Protein AF-W9IBP8-F1 (afdb_monomer_lite)

Organism: NCBI:txid660029

Sequence (127 aa):
MSMIAGSFGATSHLEMFLSSMIFTSSSAILLVPGSEGDSTTRSIVEKELFALGTAICEITEWTVPYGPIEIEELQQKLMDGEYPYVGDSNHVKDVIKKLWHFEYSSAQEAVEALRTALIDTSGGVCV

Radius of gyration: 17.98 Å; chains: 1; bounding box: 68×41×34 Å

pLDDT: mean 73.03, std 21.11, range [33.88, 96.81]

Secondary structure (DSSP, 8-state):
---------THHHHHHHHHHHHHHHHHHHHHS---SSSS----HHHHHHHHHHHHHHHHHHTS-TT-S--HHHHHHHHHTT------TT-TTHHHHHHHHTT--SSHHHHHHHHHHHHHGGGGG---

Foldseek 3Di:
DDDDPDDDPPPPVVVVLVVLLVCLLVVLLVLQDDDPDDDDPDDPFLSNLLSVLLNVQCVQVVARWPHDDDSVVSSVCLVVVNGGDDDPPRLCVVLSVCSSVVVDPHPVVSVVSVVVSVVVVVPPDDD

Structure (mmCIF, N/CA/C/O backbone):
data_AF-W9IBP8-F1
#
_entry.id   AF-W9IBP8-F1
#
loop_
_atom_site.group_PDB
_atom_site.id
_atom_site.type_symbol
_atom_site.label_atom_id
_atom_site.label_alt_id
_atom_site.label_comp_id
_atom_site.label_asym_id
_atom_site.label_entity_id
_atom_site.label_seq_id
_atom_site.pdbx_PDB_ins_code
_atom_site.Cartn_x
_atom_site.Cartn_y
_atom_site.Cartn_z
_atom_site.occupancy
_atom_site.B_iso_or_equiv
_atom_site.auth_seq_id
_atom_site.auth_comp_id
_atom_site.auth_asym_id
_atom_site.auth_atom_id
_atom_site.pdbx_PDB_model_num
ATOM 1 N N . MET A 1 1 ? 45.510 3.753 -19.012 1.00 35.81 1 MET A N 1
ATOM 2 C CA . MET A 1 1 ? 45.293 5.179 -18.668 1.00 35.81 1 MET A CA 1
ATOM 3 C C . MET A 1 1 ? 43.928 5.549 -19.231 1.00 35.81 1 MET A C 1
ATOM 5 O O . MET A 1 1 ? 43.738 5.302 -20.406 1.00 35.81 1 MET A O 1
ATOM 9 N N . SER A 1 2 ? 42.916 6.019 -18.509 1.00 33.88 2 SER A N 1
ATOM 10 C CA . SER A 1 2 ? 42.796 6.477 -17.125 1.00 33.88 2 SER A CA 1
ATOM 11 C C . SER A 1 2 ? 41.344 6.256 -16.677 1.00 33.88 2 SER A C 1
ATOM 13 O O . SER A 1 2 ? 40.431 6.426 -17.481 1.00 33.88 2 SER A O 1
ATOM 15 N N . MET A 1 3 ? 41.142 5.897 -15.408 1.00 39.28 3 MET A N 1
ATOM 16 C CA . MET A 1 3 ? 39.839 5.986 -14.748 1.00 39.28 3 MET A CA 1
ATOM 17 C C . MET A 1 3 ? 39.475 7.464 -14.571 1.00 39.28 3 MET A C 1
ATOM 19 O O . MET A 1 3 ? 40.336 8.261 -14.195 1.00 39.28 3 MET A O 1
ATOM 23 N N . ILE A 1 4 ? 38.210 7.814 -14.783 1.00 42.22 4 ILE A N 1
ATOM 24 C CA . ILE A 1 4 ? 37.593 8.997 -14.180 1.00 42.22 4 ILE A CA 1
ATOM 25 C C . ILE A 1 4 ? 36.488 8.498 -13.256 1.00 42.22 4 ILE A C 1
ATOM 27 O O . ILE A 1 4 ? 35.393 8.148 -13.685 1.00 42.22 4 ILE A O 1
ATOM 31 N N . ALA A 1 5 ? 36.834 8.407 -11.973 1.00 44.56 5 ALA A N 1
ATOM 32 C CA . ALA A 1 5 ? 35.894 8.241 -10.881 1.00 44.56 5 ALA A CA 1
ATOM 33 C C . ALA A 1 5 ? 35.074 9.535 -10.759 1.00 44.56 5 ALA A C 1
ATOM 35 O O . ALA A 1 5 ? 35.527 10.519 -10.177 1.00 44.56 5 ALA A O 1
ATOM 36 N N . GLY A 1 6 ? 33.890 9.552 -11.368 1.00 34.88 6 GLY A N 1
ATOM 37 C CA . GLY A 1 6 ? 32.882 10.576 -11.126 1.00 34.88 6 GLY A CA 1
ATOM 38 C C . GLY A 1 6 ? 32.085 10.197 -9.885 1.00 34.88 6 GLY A C 1
ATOM 39 O O . GLY A 1 6 ? 31.306 9.250 -9.919 1.00 34.88 6 GLY A O 1
ATOM 40 N N . SER A 1 7 ? 32.314 10.911 -8.786 1.00 42.78 7 SER A N 1
ATOM 41 C CA . SER A 1 7 ? 31.496 10.840 -7.575 1.00 42.78 7 SER A CA 1
ATOM 42 C C . SER A 1 7 ? 30.046 11.193 -7.930 1.00 42.78 7 SER A C 1
ATOM 44 O O . SER A 1 7 ? 29.744 12.352 -8.217 1.00 42.78 7 SER A O 1
ATOM 46 N N . PHE A 1 8 ? 29.158 10.198 -7.980 1.00 41.34 8 PHE A N 1
ATOM 47 C CA . PHE A 1 8 ? 27.723 10.426 -8.136 1.00 41.34 8 PHE A CA 1
ATOM 48 C C . PHE A 1 8 ? 27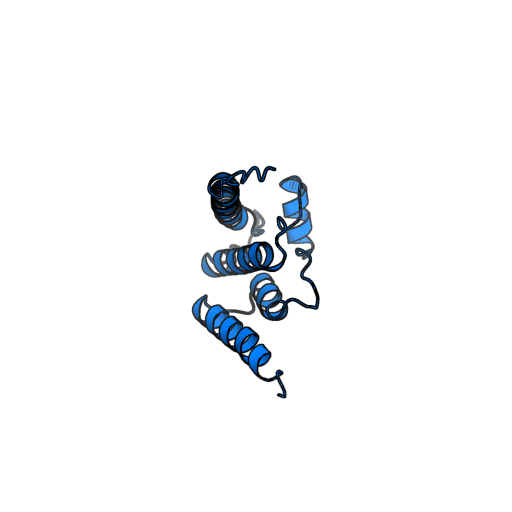.189 10.997 -6.819 1.00 41.34 8 PHE A C 1
ATOM 50 O O . PHE A 1 8 ? 27.215 10.333 -5.784 1.00 41.34 8 PHE A O 1
ATOM 57 N N . GLY A 1 9 ? 26.755 12.258 -6.854 1.00 38.66 9 GLY A N 1
ATOM 58 C CA . GLY A 1 9 ? 26.203 12.973 -5.707 1.00 38.66 9 GLY A CA 1
ATOM 59 C C . GLY A 1 9 ? 24.944 12.290 -5.176 1.00 38.66 9 GLY A C 1
ATOM 60 O O . GLY A 1 9 ? 23.852 12.491 -5.696 1.00 38.66 9 GLY A O 1
ATOM 61 N N . ALA A 1 10 ? 25.102 11.504 -4.113 1.00 45.53 10 ALA A N 1
ATOM 62 C CA . ALA A 1 10 ? 24.032 10.786 -3.419 1.00 45.53 10 ALA A CA 1
ATOM 63 C C . ALA A 1 10 ? 23.005 11.705 -2.719 1.00 45.53 10 ALA A C 1
ATOM 65 O O . ALA A 1 10 ? 22.022 11.222 -2.166 1.00 45.53 10 ALA A O 1
ATOM 66 N N . THR A 1 11 ? 23.210 13.024 -2.731 1.00 45.16 11 THR A N 1
ATOM 67 C CA . THR A 1 11 ? 22.380 13.995 -2.009 1.00 45.16 11 THR A CA 1
ATOM 68 C C . THR A 1 11 ? 21.124 14.411 -2.776 1.00 45.16 11 THR A C 1
ATOM 70 O O . THR A 1 11 ? 20.090 14.616 -2.159 1.00 45.16 11 THR A O 1
ATOM 73 N N . SER A 1 12 ? 21.138 14.473 -4.111 1.00 51.09 12 SER A N 1
ATOM 74 C CA . SER A 1 12 ? 19.975 14.967 -4.874 1.00 51.09 12 SER A CA 1
ATOM 75 C C . SER A 1 12 ? 18.818 13.966 -4.947 1.00 51.09 12 SER A C 1
ATOM 77 O O . SER A 1 12 ? 17.658 14.364 -4.934 1.00 51.09 12 SER A O 1
ATOM 79 N N . HIS A 1 13 ? 19.115 12.665 -4.996 1.00 48.38 13 HIS A N 1
ATOM 80 C CA . HIS A 1 13 ? 18.084 11.628 -5.088 1.00 48.38 13 HIS A CA 1
ATOM 81 C C . HIS A 1 13 ? 17.340 11.443 -3.758 1.00 48.38 13 HIS A C 1
ATOM 83 O O . HIS A 1 13 ? 16.130 11.245 -3.749 1.00 48.38 13 HIS A O 1
ATOM 89 N N . LEU A 1 14 ? 18.054 11.567 -2.632 1.00 43.97 14 LEU A N 1
ATOM 90 C CA . LEU A 1 14 ? 17.475 11.477 -1.290 1.00 43.97 14 LEU A CA 1
ATOM 91 C C . LEU A 1 14 ? 16.631 12.707 -0.928 1.00 43.97 14 LEU A C 1
ATOM 93 O O . LEU A 1 14 ? 15.613 12.564 -0.263 1.00 43.97 14 LEU A O 1
ATOM 97 N N . GLU A 1 15 ? 16.997 13.898 -1.403 1.00 46.88 15 GLU A N 1
ATOM 98 C CA . GLU A 1 15 ? 16.190 15.112 -1.206 1.00 46.88 15 GLU A CA 1
ATOM 99 C C . GLU A 1 15 ? 14.881 15.062 -2.010 1.00 46.88 15 GLU A C 1
ATOM 101 O O . GLU A 1 15 ? 13.822 15.395 -1.481 1.00 46.88 15 GLU A O 1
ATOM 106 N N . MET A 1 16 ? 14.907 14.564 -3.256 1.00 53.38 16 MET A N 1
ATOM 107 C CA . MET A 1 16 ? 13.668 14.293 -4.004 1.00 53.38 16 MET A CA 1
ATOM 108 C C . MET A 1 16 ? 12.815 13.219 -3.320 1.00 53.38 16 MET A C 1
ATOM 110 O O . MET A 1 16 ? 11.596 13.339 -3.295 1.00 53.38 16 MET A O 1
ATOM 114 N N . PHE A 1 17 ? 13.453 12.203 -2.736 1.00 50.41 17 PHE A N 1
ATOM 115 C CA . PHE A 1 17 ? 12.799 11.119 -2.003 1.00 50.41 17 PHE A CA 1
ATOM 116 C C . PHE A 1 17 ? 12.119 11.611 -0.714 1.00 50.41 17 PHE A C 1
ATOM 118 O O . PHE A 1 17 ? 10.964 11.289 -0.458 1.00 50.41 17 PHE A O 1
ATOM 125 N N . LEU A 1 18 ? 12.790 12.456 0.074 1.00 51.00 18 LEU A N 1
ATOM 126 C CA . LEU A 1 18 ? 12.216 13.076 1.273 1.00 51.00 18 LEU A CA 1
ATOM 127 C C . LEU A 1 18 ? 11.104 14.069 0.920 1.00 51.00 18 LEU A C 1
ATOM 129 O O . LEU A 1 18 ? 10.078 14.101 1.594 1.00 51.00 18 LEU A O 1
ATOM 133 N N . SER A 1 19 ? 11.279 14.844 -0.152 1.00 48.62 19 SER A N 1
ATOM 134 C CA . SER A 1 19 ? 10.263 15.783 -0.633 1.00 48.62 19 SER A CA 1
ATOM 135 C C . SER A 1 19 ? 9.025 15.053 -1.177 1.00 48.62 19 SER A C 1
ATOM 137 O O . SER A 1 19 ? 7.906 15.445 -0.852 1.00 48.62 19 SER A O 1
ATOM 139 N N . SER A 1 20 ? 9.216 13.937 -1.899 1.00 50.97 20 SER A N 1
ATOM 140 C CA . SER A 1 20 ? 8.147 13.008 -2.304 1.00 50.97 20 SER A CA 1
ATOM 141 C C . SER A 1 20 ? 7.426 12.463 -1.077 1.00 50.97 20 SER A C 1
ATOM 143 O O . SER A 1 20 ? 6.222 12.638 -0.979 1.00 50.97 20 SER A O 1
ATOM 145 N N . MET A 1 21 ? 8.141 11.931 -0.078 1.00 49.00 21 MET A N 1
ATOM 146 C CA . MET A 1 21 ? 7.532 11.401 1.149 1.00 49.00 21 MET A CA 1
ATOM 147 C C . MET A 1 21 ? 6.762 12.452 1.957 1.00 49.00 21 MET A C 1
ATOM 149 O O . MET A 1 21 ? 5.705 12.145 2.505 1.00 49.00 21 MET A O 1
ATOM 153 N N . ILE A 1 22 ? 7.252 13.692 2.049 1.00 50.22 22 ILE A N 1
ATOM 154 C CA . ILE A 1 22 ? 6.534 14.790 2.719 1.00 50.22 22 ILE A CA 1
ATOM 155 C C . ILE A 1 22 ? 5.287 15.173 1.917 1.00 50.22 22 ILE A C 1
ATOM 157 O O . ILE A 1 22 ? 4.228 15.401 2.509 1.00 50.22 22 ILE A O 1
ATOM 161 N N . PHE A 1 23 ? 5.388 15.215 0.587 1.00 47.91 23 PHE A N 1
ATOM 162 C CA . PHE A 1 23 ? 4.270 15.528 -0.293 1.00 47.91 23 PHE A CA 1
ATOM 163 C C . PHE A 1 23 ? 3.220 14.414 -0.301 1.00 47.91 23 PHE A C 1
ATOM 165 O O . PHE A 1 23 ? 2.038 14.713 -0.170 1.00 47.91 23 PHE A O 1
ATOM 172 N N . THR A 1 24 ? 3.616 13.144 -0.373 1.00 48.38 24 THR A N 1
ATOM 173 C CA . THR A 1 24 ? 2.722 11.982 -0.334 1.00 48.38 24 THR A CA 1
ATOM 174 C C . THR A 1 24 ? 2.135 11.787 1.052 1.00 48.38 24 THR A C 1
ATOM 176 O O . THR A 1 24 ? 0.946 11.536 1.141 1.00 48.38 24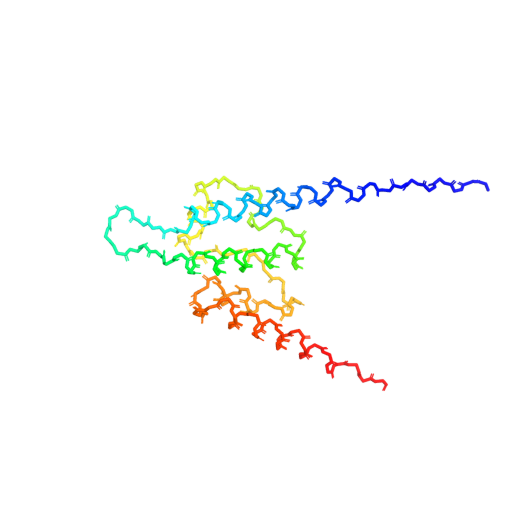 THR A O 1
ATOM 179 N N . SER A 1 25 ? 2.880 11.998 2.139 1.00 45.19 25 SER A N 1
ATOM 180 C CA . SER A 1 25 ? 2.314 11.938 3.497 1.00 45.19 25 SER A CA 1
ATOM 181 C C . SER A 1 25 ? 1.322 13.078 3.743 1.00 45.19 25 SER A C 1
ATOM 183 O O . SER A 1 25 ? 0.232 12.842 4.256 1.00 45.19 25 SER A O 1
ATOM 185 N N . SER A 1 26 ? 1.645 14.308 3.322 1.00 45.81 26 SER A N 1
ATOM 186 C CA . SER A 1 26 ? 0.741 15.462 3.477 1.00 45.81 26 SER A CA 1
ATOM 187 C C . SER A 1 26 ? -0.479 15.378 2.553 1.00 45.81 26 SER A C 1
ATOM 189 O O . SER A 1 26 ? -1.582 15.739 2.958 1.00 45.81 26 SER A O 1
ATOM 191 N N . SER A 1 27 ? -0.306 14.867 1.330 1.00 49.22 27 SER A N 1
ATOM 192 C CA . SER A 1 27 ? -1.385 14.734 0.344 1.00 49.22 27 SER A CA 1
ATOM 193 C C . SER A 1 27 ? -2.221 13.478 0.568 1.00 49.22 27 SER A C 1
ATOM 195 O O . SER A 1 27 ? -3.431 13.546 0.423 1.00 49.22 27 SER A O 1
ATOM 197 N N . ALA A 1 28 ? -1.653 12.352 1.008 1.00 48.22 28 ALA A N 1
ATOM 198 C CA . ALA A 1 28 ? -2.419 11.144 1.336 1.00 48.22 28 ALA A CA 1
ATOM 199 C C . ALA A 1 28 ? -3.391 11.391 2.498 1.00 48.22 28 ALA A C 1
ATOM 201 O O . ALA A 1 28 ? -4.524 10.922 2.447 1.00 48.22 28 ALA A O 1
ATOM 202 N N . ILE A 1 29 ? -3.009 12.201 3.496 1.00 50.12 29 ILE A N 1
ATOM 203 C CA . ILE A 1 29 ? -3.911 12.625 4.585 1.00 50.12 29 ILE A CA 1
ATOM 204 C C . ILE A 1 29 ? -5.114 13.435 4.049 1.00 50.12 29 ILE A C 1
ATOM 206 O O . ILE A 1 29 ? -6.219 13.343 4.604 1.00 50.12 29 ILE A O 1
ATOM 210 N N . LEU A 1 30 ? -4.912 14.197 2.966 1.00 50.59 30 LEU A N 1
ATOM 211 C CA . LEU A 1 30 ? -5.942 14.986 2.274 1.00 50.59 30 LEU A CA 1
ATOM 212 C C . LEU A 1 30 ? -6.748 14.176 1.243 1.00 50.59 30 LEU A C 1
ATOM 214 O O . LEU A 1 30 ? -7.892 14.525 0.968 1.00 50.59 30 LEU A O 1
ATOM 218 N N . LEU A 1 31 ? -6.179 13.103 0.692 1.00 51.22 31 LEU A N 1
ATOM 219 C CA . LEU A 1 31 ? -6.746 12.315 -0.409 1.00 51.22 31 LEU A CA 1
ATOM 220 C C . LEU A 1 31 ? -7.511 11.075 0.036 1.00 51.22 31 LEU A C 1
ATOM 222 O O . LEU A 1 31 ? -8.152 10.434 -0.792 1.00 51.22 31 LEU A O 1
ATOM 226 N N . VAL A 1 32 ? -7.475 10.724 1.323 1.00 56.59 32 VAL A N 1
ATOM 227 C CA . VAL A 1 32 ? -8.357 9.686 1.857 1.00 56.59 32 VAL A CA 1
ATOM 228 C C . VAL A 1 32 ? -9.809 10.150 1.663 1.00 56.59 32 VAL A C 1
ATOM 230 O O . VAL A 1 32 ? -10.198 11.120 2.319 1.00 56.59 32 VAL A O 1
ATOM 233 N N . PRO A 1 33 ? -10.620 9.490 0.806 1.00 50.84 33 PRO A N 1
ATOM 234 C CA . PRO A 1 33 ? -11.952 9.981 0.479 1.00 50.84 33 PRO A CA 1
ATOM 235 C C . PRO A 1 33 ? -12.813 10.095 1.739 1.00 50.84 33 PRO A C 1
ATOM 237 O O . PRO A 1 33 ? -13.007 9.117 2.462 1.00 50.84 33 PRO A O 1
ATOM 240 N N . GLY A 1 34 ? -13.303 11.310 1.984 1.00 46.41 34 GLY A N 1
ATOM 241 C CA . GLY A 1 34 ? -14.415 11.622 2.870 1.00 46.41 34 GLY A CA 1
ATOM 242 C C . GLY A 1 34 ? -15.394 12.468 2.066 1.00 46.41 34 GLY A C 1
ATOM 243 O O . GLY A 1 34 ? -15.060 13.579 1.665 1.00 46.41 34 GLY A O 1
ATOM 244 N N . SER A 1 35 ? -16.563 11.912 1.753 1.00 41.31 35 SER A N 1
ATOM 245 C CA . SER A 1 35 ? -17.612 12.623 1.020 1.00 41.31 35 SER A CA 1
ATOM 246 C C . SER A 1 35 ? -18.190 13.735 1.901 1.00 41.31 35 SER A C 1
ATOM 248 O O . SER A 1 35 ? -18.528 13.495 3.064 1.00 41.31 35 SER A O 1
ATOM 250 N N . GLU A 1 36 ? -18.300 14.953 1.366 1.00 45.53 36 GLU A N 1
ATOM 251 C CA . GLU A 1 36 ? -19.059 16.041 1.987 1.00 45.53 36 GLU A CA 1
ATOM 252 C C . GLU A 1 36 ? -20.556 15.704 1.944 1.00 45.53 36 GLU A C 1
ATOM 254 O O . GLU A 1 36 ? -21.290 16.093 1.039 1.00 45.53 36 GLU A O 1
ATOM 259 N N . GLY A 1 37 ? -21.002 14.919 2.922 1.00 41.91 37 GLY A N 1
ATOM 260 C CA . GLY A 1 37 ? -22.387 14.488 3.047 1.00 41.91 37 GLY A CA 1
ATOM 261 C C . GLY A 1 37 ? -22.494 13.180 3.812 1.00 41.91 37 GLY A C 1
ATOM 262 O O . GLY A 1 37 ? -22.667 12.144 3.195 1.00 41.91 37 GLY A O 1
ATOM 263 N N . ASP A 1 38 ? -22.404 13.265 5.144 1.00 46.59 38 ASP A N 1
ATOM 264 C CA . ASP A 1 38 ? -22.777 12.221 6.114 1.00 46.59 38 ASP A CA 1
ATOM 265 C C . ASP A 1 38 ? -22.047 10.854 5.970 1.00 46.59 38 ASP A C 1
ATOM 267 O O . ASP A 1 38 ? -22.282 10.085 5.044 1.00 46.59 38 ASP A O 1
ATOM 271 N N . SER A 1 39 ? -21.213 10.520 6.971 1.00 47.50 39 SER A N 1
ATOM 272 C CA . SER A 1 39 ? -20.770 9.156 7.358 1.00 47.50 39 SER A CA 1
ATOM 273 C C . SER A 1 39 ? -19.394 8.582 6.960 1.00 47.50 39 SER A C 1
ATOM 275 O O . SER A 1 39 ? -19.177 7.389 7.177 1.00 47.50 39 SER A O 1
ATOM 277 N N . THR A 1 40 ? -18.386 9.340 6.502 1.00 48.19 40 THR A N 1
ATOM 278 C CA . THR A 1 40 ? -17.018 8.750 6.408 1.00 48.19 40 THR A CA 1
ATOM 279 C C . THR A 1 40 ? -15.877 9.730 6.665 1.00 48.19 40 THR A C 1
ATOM 281 O O . THR A 1 40 ? -15.030 9.987 5.812 1.00 48.19 40 THR A O 1
ATOM 284 N N . THR A 1 41 ? -15.788 10.254 7.885 1.00 55.75 41 THR A N 1
ATOM 285 C CA . THR A 1 41 ? -14.515 10.798 8.371 1.00 55.75 41 THR A CA 1
ATOM 286 C C . THR A 1 41 ? -13.639 9.614 8.776 1.00 55.75 41 THR A C 1
ATOM 288 O O . THR A 1 41 ? -13.741 9.149 9.910 1.00 55.75 41 THR A O 1
ATOM 291 N N . ARG A 1 42 ? -12.814 9.084 7.856 1.00 65.38 42 ARG A N 1
ATOM 292 C CA . ARG A 1 42 ? -11.813 8.071 8.238 1.00 65.38 42 ARG A CA 1
ATOM 293 C C . ARG A 1 42 ? -10.956 8.612 9.379 1.00 65.38 42 ARG A C 1
ATOM 295 O O . ARG A 1 42 ? -10.548 9.780 9.352 1.00 65.38 42 ARG A O 1
ATOM 302 N N . SER A 1 43 ? -10.714 7.769 10.376 1.00 81.19 43 SER A N 1
ATOM 303 C CA . SER A 1 43 ? -9.892 8.097 11.536 1.00 81.19 43 SER A CA 1
ATOM 304 C C . SER A 1 43 ? -8.508 8.554 11.084 1.00 81.19 43 SER A C 1
ATOM 306 O O . SER A 1 43 ? -7.988 8.088 10.071 1.00 81.19 43 SER A O 1
ATOM 308 N N . ILE A 1 44 ? -7.876 9.437 11.861 1.00 82.88 44 ILE A N 1
ATOM 309 C CA . ILE A 1 44 ? -6.483 9.850 11.629 1.00 82.88 44 ILE A CA 1
ATOM 310 C C . ILE A 1 44 ? -5.584 8.612 11.493 1.00 82.88 44 ILE A C 1
ATOM 312 O O . ILE A 1 44 ? -4.765 8.551 10.585 1.00 82.88 44 ILE A O 1
ATOM 316 N N . VAL A 1 45 ? -5.829 7.584 12.311 1.00 84.44 45 VAL A N 1
ATOM 317 C CA . VAL A 1 45 ? -5.083 6.318 12.275 1.00 84.44 45 VAL A CA 1
ATOM 318 C C . VAL A 1 45 ? -5.252 5.592 10.938 1.00 84.44 45 VAL A C 1
ATOM 320 O O . VAL A 1 45 ? -4.274 5.123 10.370 1.00 84.44 45 VAL A O 1
ATOM 323 N N . GLU A 1 46 ? -6.466 5.526 10.388 1.00 86.38 46 GLU A N 1
ATOM 324 C CA . GLU A 1 46 ? -6.716 4.882 9.089 1.00 86.38 46 GLU A CA 1
ATOM 325 C C . GLU A 1 46 ? -5.990 5.617 7.958 1.00 86.38 46 GLU A C 1
ATOM 327 O O . GLU A 1 46 ? -5.410 4.989 7.073 1.00 86.38 46 GLU A O 1
ATOM 332 N N . LYS A 1 47 ? -5.973 6.955 8.011 1.00 84.38 47 LYS A N 1
ATOM 333 C CA . LYS A 1 47 ? -5.240 7.787 7.049 1.00 84.38 47 LYS A CA 1
ATOM 334 C C . LYS A 1 47 ? -3.735 7.553 7.127 1.00 84.38 47 LYS A C 1
ATOM 336 O O . LYS A 1 47 ? -3.085 7.396 6.096 1.00 84.38 47 LYS A O 1
ATOM 341 N N . GLU A 1 48 ? -3.192 7.504 8.339 1.00 87.12 48 GLU A N 1
ATOM 342 C CA . GLU A 1 48 ? -1.772 7.244 8.577 1.00 87.12 48 GLU A CA 1
ATOM 343 C C . GLU A 1 48 ? -1.366 5.833 8.133 1.00 87.12 48 GLU A C 1
ATOM 345 O O . GLU A 1 48 ? -0.319 5.670 7.511 1.00 87.12 48 GLU A O 1
ATOM 350 N N . LEU A 1 49 ? -2.203 4.819 8.371 1.00 91.25 49 LEU A N 1
ATOM 351 C CA . LEU A 1 49 ? -1.948 3.449 7.916 1.00 91.25 49 LEU A CA 1
ATOM 352 C C . LEU A 1 49 ? -2.004 3.326 6.389 1.00 91.25 49 LEU A C 1
ATOM 354 O O . LEU A 1 49 ? -1.156 2.661 5.794 1.00 91.25 49 LEU A O 1
ATOM 358 N N . PHE A 1 50 ? -2.934 4.024 5.738 1.00 90.69 50 PHE A N 1
ATOM 359 C CA . PHE A 1 50 ? -2.982 4.090 4.279 1.00 90.69 50 PHE A CA 1
ATOM 360 C C . PHE A 1 50 ? -1.717 4.742 3.694 1.00 90.69 50 PHE A C 1
ATOM 362 O O . PHE A 1 50 ? -1.106 4.224 2.750 1.00 90.69 50 PHE A O 1
ATOM 369 N N . ALA A 1 51 ? -1.293 5.868 4.278 1.00 88.12 51 ALA A N 1
ATOM 370 C CA . ALA A 1 51 ? -0.060 6.551 3.898 1.00 88.12 51 ALA A CA 1
ATOM 371 C C . ALA A 1 51 ? 1.170 5.656 4.126 1.00 88.12 51 ALA A C 1
ATOM 373 O O . ALA A 1 51 ? 2.036 5.575 3.257 1.00 88.12 51 ALA A O 1
ATOM 374 N N . LEU A 1 52 ? 1.207 4.908 5.233 1.00 91.62 52 LEU A N 1
ATOM 375 C CA . LEU A 1 52 ? 2.263 3.941 5.527 1.00 91.62 52 LEU A CA 1
ATOM 376 C C . LEU A 1 52 ? 2.356 2.851 4.450 1.00 91.62 52 LEU A C 1
ATOM 378 O O . LEU A 1 52 ? 3.451 2.574 3.965 1.00 91.62 52 LEU A O 1
ATOM 382 N N . GLY A 1 53 ? 1.228 2.265 4.031 1.00 92.88 53 GLY A N 1
ATOM 383 C CA . GLY A 1 53 ? 1.208 1.278 2.942 1.00 92.88 53 GLY A CA 1
ATOM 384 C C . GLY A 1 53 ? 1.763 1.845 1.635 1.00 92.88 53 GLY A C 1
ATOM 385 O O . GLY A 1 53 ? 2.550 1.196 0.947 1.00 92.88 53 GLY A O 1
ATOM 386 N N . THR A 1 54 ? 1.426 3.100 1.341 1.00 90.69 54 THR A N 1
ATOM 387 C CA . THR A 1 54 ? 1.894 3.817 0.146 1.00 90.69 54 THR A CA 1
ATOM 388 C C . THR A 1 54 ? 3.399 4.092 0.194 1.00 90.69 54 THR A C 1
ATOM 390 O O . THR A 1 54 ? 4.094 3.833 -0.785 1.00 90.69 54 THR A O 1
ATOM 393 N N . ALA A 1 55 ? 3.926 4.525 1.342 1.00 89.62 55 ALA A N 1
ATOM 394 C CA . ALA A 1 55 ? 5.358 4.752 1.532 1.00 89.62 55 ALA A CA 1
ATOM 395 C C . ALA A 1 55 ? 6.170 3.450 1.413 1.00 89.62 55 ALA A C 1
ATOM 397 O O . ALA A 1 55 ? 7.222 3.421 0.777 1.00 89.62 55 ALA A O 1
ATOM 398 N N . ILE A 1 56 ? 5.671 2.346 1.980 1.00 92.00 56 ILE A N 1
ATOM 399 C CA . ILE A 1 56 ? 6.321 1.033 1.850 1.00 92.00 56 ILE A CA 1
ATOM 400 C C . ILE A 1 56 ? 6.306 0.572 0.387 1.00 92.00 56 ILE A C 1
ATOM 402 O O . ILE A 1 56 ? 7.318 0.062 -0.096 1.00 92.00 56 ILE A O 1
ATOM 406 N N . CYS A 1 57 ? 5.201 0.773 -0.335 1.00 92.31 57 CYS A N 1
ATOM 407 C CA . CYS A 1 57 ? 5.119 0.496 -1.770 1.00 92.31 57 CYS A CA 1
ATOM 408 C C . CYS A 1 57 ? 6.175 1.284 -2.561 1.00 92.31 57 CYS A C 1
ATOM 410 O O . CYS A 1 57 ? 6.908 0.689 -3.343 1.00 92.31 57 CYS A O 1
ATOM 412 N N . GLU A 1 58 ? 6.309 2.591 -2.320 1.00 89.44 58 GLU A N 1
ATOM 413 C CA . GLU A 1 58 ? 7.315 3.442 -2.977 1.00 89.44 58 GLU A CA 1
ATOM 414 C C . GLU A 1 58 ? 8.746 2.939 -2.720 1.00 89.44 58 GLU A C 1
ATOM 416 O O . GLU A 1 58 ? 9.543 2.813 -3.650 1.00 89.44 58 GLU A O 1
ATOM 421 N N . ILE A 1 59 ? 9.053 2.576 -1.468 1.00 90.38 59 ILE A N 1
ATOM 422 C CA . ILE A 1 59 ? 10.363 2.038 -1.067 1.00 90.38 59 ILE A CA 1
ATOM 423 C C . ILE A 1 59 ? 10.664 0.699 -1.748 1.00 90.38 59 ILE A C 1
ATOM 425 O O . ILE A 1 59 ? 11.792 0.456 -2.173 1.00 90.38 59 ILE A O 1
ATOM 429 N N . THR A 1 60 ? 9.685 -0.202 -1.792 1.00 91.19 60 THR A N 1
ATOM 430 C CA . THR A 1 60 ? 9.908 -1.596 -2.206 1.00 91.19 60 THR A CA 1
ATOM 431 C C . THR A 1 60 ? 9.843 -1.786 -3.716 1.00 91.19 60 THR A C 1
ATOM 433 O O . THR A 1 60 ? 10.579 -2.611 -4.254 1.00 91.19 60 THR A O 1
ATOM 436 N N . GLU A 1 61 ? 9.028 -0.992 -4.408 1.00 89.44 61 GLU A N 1
ATOM 437 C CA . GLU A 1 61 ? 8.888 -1.034 -5.865 1.00 89.44 61 GLU A CA 1
ATOM 438 C C . GLU A 1 61 ? 9.818 -0.039 -6.582 1.00 89.44 61 GLU A C 1
ATOM 440 O O . GLU A 1 61 ? 9.938 -0.091 -7.805 1.00 89.44 61 GLU A O 1
ATOM 445 N N . TRP A 1 62 ? 10.489 0.861 -5.847 1.00 87.62 62 TRP A N 1
ATOM 446 C CA . TRP A 1 62 ? 11.370 1.905 -6.396 1.00 87.62 62 TRP A CA 1
ATOM 447 C C . TRP A 1 62 ? 10.709 2.751 -7.493 1.00 87.62 62 TRP A C 1
ATOM 449 O O . TRP A 1 62 ? 11.344 3.173 -8.462 1.00 87.62 62 TRP A O 1
ATOM 459 N N . THR A 1 63 ? 9.413 3.001 -7.337 1.00 82.38 63 THR A N 1
ATOM 460 C CA . THR A 1 63 ? 8.599 3.764 -8.278 1.00 82.38 63 THR A CA 1
ATOM 461 C C . THR A 1 63 ? 7.643 4.668 -7.520 1.00 82.38 63 THR A C 1
ATOM 463 O O . THR A 1 63 ? 7.191 4.326 -6.427 1.00 82.38 63 THR A O 1
ATOM 466 N N . VAL A 1 64 ? 7.316 5.816 -8.113 1.00 81.19 64 VAL A N 1
ATOM 467 C CA . VAL A 1 64 ? 6.307 6.723 -7.561 1.00 81.19 64 VAL A CA 1
ATOM 468 C C . VAL A 1 64 ? 4.945 6.020 -7.635 1.00 81.19 64 VAL A C 1
ATOM 470 O O . VAL A 1 64 ? 4.522 5.652 -8.738 1.00 81.19 64 VAL A O 1
ATOM 473 N N . PRO A 1 65 ? 4.241 5.818 -6.505 1.00 80.56 65 PRO A N 1
ATOM 474 C CA . PRO A 1 65 ? 2.915 5.211 -6.506 1.00 80.56 65 PRO A CA 1
ATOM 475 C C . PRO A 1 65 ? 1.955 5.989 -7.411 1.00 80.56 65 PRO A C 1
ATOM 477 O O . PRO A 1 65 ? 1.969 7.215 -7.414 1.00 80.56 65 PRO A O 1
ATOM 480 N N . TYR A 1 66 ? 1.136 5.276 -8.189 1.00 83.75 66 TYR A N 1
ATOM 481 C CA . TYR A 1 66 ? 0.226 5.815 -9.218 1.00 83.75 66 TYR A CA 1
ATOM 482 C C . TYR A 1 66 ? 0.879 6.522 -10.423 1.00 83.75 66 TYR A C 1
ATOM 484 O O . TYR A 1 66 ? 0.204 6.734 -11.428 1.00 83.75 66 TYR A O 1
ATOM 492 N N . GLY A 1 67 ? 2.184 6.805 -10.386 1.00 83.12 67 GLY A N 1
ATOM 493 C CA . GLY A 1 67 ? 2.884 7.506 -11.460 1.00 83.12 67 GLY A CA 1
ATOM 494 C C . GLY A 1 67 ? 2.492 8.989 -11.573 1.00 83.12 67 GLY A C 1
ATOM 495 O O . GLY A 1 67 ? 1.947 9.565 -10.633 1.00 83.12 67 GLY A O 1
ATOM 496 N N . PRO A 1 68 ? 2.806 9.646 -12.704 1.00 80.75 68 PRO A N 1
ATOM 497 C CA . PRO A 1 68 ? 2.473 11.050 -12.923 1.00 80.75 68 PRO A CA 1
ATOM 498 C C . PRO A 1 68 ? 0.997 11.191 -13.323 1.00 80.75 68 PRO A C 1
ATOM 500 O O . PRO A 1 68 ? 0.676 11.177 -14.510 1.00 80.75 68 PRO A O 1
ATOM 503 N N . ILE A 1 69 ? 0.112 11.307 -12.334 1.00 81.81 69 ILE A N 1
ATOM 504 C CA . ILE A 1 69 ? -1.324 11.552 -12.532 1.00 81.81 69 ILE A CA 1
ATOM 505 C C . ILE A 1 69 ? -1.776 12.823 -11.813 1.00 81.81 69 ILE A C 1
ATOM 507 O O . ILE A 1 69 ? -1.153 13.256 -10.841 1.00 81.81 69 ILE A O 1
ATOM 511 N N . GLU A 1 70 ? -2.868 13.412 -12.295 1.00 84.19 70 GLU A N 1
ATOM 512 C CA . GLU A 1 70 ? -3.491 14.579 -11.667 1.00 84.19 70 GLU A CA 1
ATOM 513 C C . GLU A 1 70 ? -4.230 14.193 -10.377 1.00 84.19 70 GLU A C 1
ATOM 515 O O . GLU A 1 70 ? -4.601 13.036 -10.153 1.00 84.19 70 GLU A O 1
ATOM 520 N N . ILE A 1 71 ? -4.469 15.185 -9.520 1.00 77.19 71 ILE A N 1
ATOM 521 C CA . ILE A 1 71 ? -5.092 14.997 -8.203 1.00 77.19 71 ILE A CA 1
ATOM 522 C C . ILE A 1 71 ? -6.507 14.423 -8.336 1.00 77.19 71 ILE A C 1
ATOM 524 O O . ILE A 1 71 ? -6.873 13.513 -7.594 1.00 77.19 71 ILE A O 1
ATOM 528 N N . GLU A 1 72 ? -7.292 14.914 -9.292 1.00 82.31 72 GLU A N 1
ATOM 529 C CA . GLU A 1 72 ? -8.665 14.468 -9.530 1.00 82.31 72 GLU A CA 1
ATOM 530 C C . GLU A 1 72 ? -8.712 13.010 -10.012 1.00 82.31 72 GLU A C 1
ATOM 532 O O . GLU A 1 72 ? -9.575 12.238 -9.590 1.00 82.31 72 GLU A O 1
ATOM 537 N N . GLU A 1 73 ? -7.756 12.603 -10.853 1.00 85.25 73 GLU A N 1
ATOM 538 C CA . GLU A 1 73 ? -7.629 11.213 -11.303 1.00 85.25 73 GLU A CA 1
ATOM 539 C C . GLU A 1 73 ? -7.244 10.296 -10.137 1.00 85.25 73 GLU A C 1
ATOM 541 O O . GLU A 1 73 ? -7.825 9.224 -9.969 1.00 85.25 73 GLU A O 1
ATOM 546 N N . LEU A 1 74 ? -6.309 10.734 -9.290 1.00 82.44 74 LEU A N 1
ATOM 547 C CA . LEU A 1 74 ? -5.917 10.004 -8.088 1.00 82.44 74 LEU A CA 1
ATOM 548 C C . LEU A 1 74 ? -7.099 9.821 -7.129 1.00 82.44 74 LEU A C 1
ATOM 550 O O . LEU A 1 74 ? -7.309 8.724 -6.616 1.00 82.44 74 LEU A O 1
ATOM 554 N N . GLN A 1 75 ? -7.901 10.865 -6.913 1.00 79.44 75 GLN A N 1
ATOM 555 C CA . GLN A 1 75 ? -9.110 10.776 -6.092 1.00 79.44 75 GLN A CA 1
ATOM 556 C C . GLN A 1 75 ? -10.107 9.764 -6.657 1.00 79.44 75 GLN A C 1
ATOM 558 O O . GLN A 1 75 ? -10.614 8.934 -5.903 1.00 79.44 75 GLN A O 1
ATOM 563 N N . GLN A 1 76 ? -10.350 9.791 -7.970 1.00 83.06 76 GLN A N 1
ATOM 564 C CA . GLN A 1 76 ? -11.253 8.844 -8.620 1.00 83.06 76 GLN A CA 1
ATOM 565 C C . GLN A 1 76 ? -10.749 7.400 -8.476 1.00 83.06 76 GLN A C 1
ATOM 567 O O . GLN A 1 76 ? -11.500 6.537 -8.031 1.00 83.06 76 GLN A O 1
ATOM 572 N N . LYS A 1 77 ? -9.457 7.151 -8.724 1.00 85.50 77 LYS A N 1
ATOM 573 C CA . LYS A 1 77 ? -8.828 5.834 -8.520 1.00 85.50 77 LYS A CA 1
ATOM 574 C C . LYS A 1 77 ? -8.997 5.326 -7.091 1.00 85.50 77 LYS A C 1
ATOM 576 O O . LYS A 1 77 ? -9.380 4.178 -6.882 1.00 85.50 77 LYS A O 1
ATOM 581 N N . LEU A 1 78 ? -8.775 6.193 -6.105 1.00 85.38 78 LEU A N 1
ATOM 582 C CA . LEU A 1 78 ? -8.964 5.856 -4.694 1.00 85.38 78 LEU A CA 1
ATOM 583 C C . LEU A 1 78 ? -10.430 5.560 -4.347 1.00 85.38 78 LEU A C 1
ATOM 585 O O . LEU A 1 78 ? -10.689 4.689 -3.516 1.00 85.38 78 LEU A O 1
ATOM 589 N N . MET A 1 79 ? -11.386 6.264 -4.961 1.00 81.94 79 MET A N 1
ATOM 590 C CA . MET A 1 79 ? -12.819 5.986 -4.806 1.00 81.94 79 MET A CA 1
ATOM 591 C C . MET A 1 79 ? -13.228 4.657 -5.447 1.00 81.94 79 MET A C 1
ATOM 593 O O . MET A 1 79 ? -14.059 3.947 -4.883 1.00 81.94 79 MET A O 1
ATOM 597 N N . ASP A 1 80 ? -12.607 4.301 -6.570 1.00 87.69 80 ASP A N 1
ATOM 598 C CA . ASP A 1 80 ? -12.841 3.042 -7.283 1.00 87.69 80 ASP A CA 1
ATOM 599 C C . ASP A 1 80 ? -12.113 1.845 -6.638 1.00 87.69 80 ASP A C 1
ATOM 601 O O . ASP A 1 80 ? -12.290 0.700 -7.059 1.00 87.69 80 ASP A O 1
ATOM 605 N N . GLY A 1 81 ? -11.312 2.085 -5.591 1.00 87.12 81 GLY A N 1
ATOM 606 C CA . GLY A 1 81 ? -10.513 1.054 -4.923 1.00 87.12 81 GLY A CA 1
ATOM 607 C C . GLY A 1 81 ? -9.326 0.570 -5.764 1.00 87.12 81 GLY A C 1
ATOM 608 O O . GLY A 1 81 ? -8.813 -0.528 -5.543 1.00 87.12 81 GLY A O 1
ATOM 609 N N . GLU A 1 82 ? -8.892 1.369 -6.740 1.00 90.94 82 GLU A N 1
ATOM 610 C CA . GLU A 1 82 ? -7.693 1.107 -7.526 1.00 90.94 82 GLU A CA 1
ATOM 611 C C . GLU A 1 82 ? -6.451 1.521 -6.735 1.00 90.94 82 GLU A C 1
ATOM 613 O O . GLU A 1 82 ? -6.275 2.688 -6.387 1.00 90.94 82 GLU A O 1
ATOM 618 N N . TYR A 1 83 ? -5.562 0.561 -6.485 1.00 91.94 83 TYR A N 1
ATOM 619 C CA . TYR A 1 83 ? -4.326 0.771 -5.734 1.00 91.94 83 TYR A CA 1
ATOM 620 C C . TYR A 1 83 ? -3.080 0.670 -6.623 1.00 91.94 83 TYR A C 1
ATOM 622 O O . TYR A 1 83 ? -3.144 0.091 -7.714 1.00 91.94 83 TYR A O 1
ATOM 630 N N . PRO A 1 84 ? -1.923 1.187 -6.166 1.00 90.38 84 PRO A N 1
ATOM 631 C CA . PRO A 1 84 ? -0.666 1.059 -6.879 1.00 90.38 84 PRO A CA 1
ATOM 632 C C . PRO A 1 84 ? -0.302 -0.405 -7.101 1.00 90.38 84 PRO A C 1
ATOM 634 O O . PRO A 1 84 ? -0.612 -1.292 -6.300 1.00 90.38 84 PRO A O 1
ATOM 637 N N . TYR A 1 85 ? 0.401 -0.647 -8.201 1.00 92.31 85 TYR A N 1
ATOM 638 C CA . TYR A 1 85 ? 0.954 -1.959 -8.485 1.00 92.31 85 TYR A CA 1
ATOM 639 C C . TYR A 1 85 ? 1.996 -2.352 -7.429 1.00 92.31 85 TYR A C 1
ATOM 641 O O . TYR A 1 85 ? 2.831 -1.540 -7.042 1.00 92.31 85 TYR A O 1
ATOM 649 N N . VAL A 1 86 ? 1.957 -3.620 -7.017 1.00 94.12 86 VAL A N 1
ATOM 650 C CA . VAL A 1 86 ? 2.955 -4.240 -6.139 1.00 94.12 86 VAL A CA 1
ATOM 651 C C . VAL A 1 86 ? 3.353 -5.579 -6.748 1.00 94.12 86 VAL A C 1
ATOM 653 O O . VAL A 1 86 ? 2.489 -6.445 -6.967 1.00 94.12 86 VAL A O 1
ATOM 656 N N . GLY A 1 87 ? 4.643 -5.754 -7.033 1.00 93.12 87 GLY A N 1
ATOM 657 C CA . GLY A 1 87 ? 5.175 -6.941 -7.691 1.00 93.12 87 GLY A CA 1
ATOM 658 C C . GLY A 1 87 ? 4.971 -8.215 -6.873 1.00 93.12 87 GLY A C 1
ATOM 659 O O . GLY A 1 87 ? 5.018 -8.200 -5.649 1.00 93.12 87 GLY A O 1
ATOM 660 N N . ASP A 1 88 ? 4.748 -9.351 -7.537 1.00 92.31 88 ASP A N 1
ATOM 661 C CA . ASP A 1 88 ? 4.556 -10.643 -6.851 1.00 92.31 88 ASP A CA 1
ATOM 662 C C . ASP A 1 88 ? 5.799 -11.117 -6.081 1.00 92.31 88 ASP A C 1
ATOM 664 O O . ASP A 1 88 ? 5.681 -11.876 -5.126 1.00 92.31 88 ASP A O 1
ATOM 668 N N . SER A 1 89 ? 6.989 -10.648 -6.464 1.00 90.31 89 SER A N 1
ATOM 669 C CA . SER A 1 89 ? 8.241 -10.912 -5.747 1.00 90.31 89 SER A CA 1
ATOM 670 C C . SER A 1 89 ? 8.422 -10.050 -4.496 1.00 90.31 89 SER A C 1
ATOM 672 O O . SER A 1 89 ? 9.407 -10.213 -3.783 1.00 90.31 89 SER A O 1
ATOM 674 N N . ASN A 1 90 ? 7.527 -9.095 -4.239 1.00 91.06 90 ASN A N 1
ATOM 675 C CA . ASN A 1 90 ? 7.617 -8.238 -3.071 1.00 91.06 90 ASN A CA 1
ATOM 676 C C . ASN A 1 90 ? 7.115 -8.989 -1.832 1.00 91.06 90 ASN A C 1
ATOM 678 O O . ASN A 1 90 ? 5.923 -9.258 -1.684 1.00 91.06 90 ASN A O 1
ATOM 682 N N . HIS A 1 91 ? 8.029 -9.302 -0.916 1.00 92.19 91 HIS A N 1
ATOM 683 C CA . HIS A 1 91 ? 7.730 -10.124 0.260 1.00 92.19 91 HIS A CA 1
ATOM 684 C C . HIS A 1 91 ? 6.754 -9.465 1.241 1.00 92.19 91 HIS A C 1
ATOM 686 O O . HIS A 1 91 ? 6.146 -10.155 2.051 1.00 92.19 91 HIS A O 1
ATOM 692 N N . VAL A 1 92 ? 6.576 -8.143 1.175 1.00 95.31 92 VAL A N 1
ATOM 693 C CA . VAL A 1 92 ? 5.641 -7.406 2.039 1.00 95.31 92 VAL A CA 1
ATOM 694 C C . VAL A 1 92 ? 4.365 -6.986 1.306 1.00 95.31 92 VAL A C 1
ATOM 696 O O . VAL A 1 92 ? 3.571 -6.218 1.849 1.00 95.31 92 VAL A 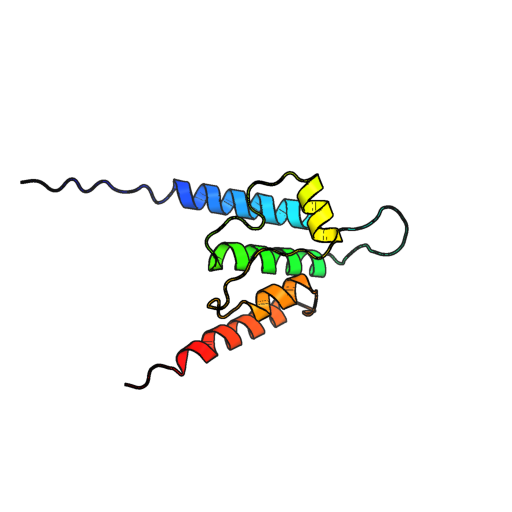O 1
ATOM 699 N N . LYS A 1 93 ? 4.123 -7.517 0.099 1.00 95.12 93 LYS A N 1
ATOM 700 C CA . LYS A 1 93 ? 2.945 -7.211 -0.727 1.00 95.12 93 LYS A CA 1
ATOM 701 C C . LYS A 1 93 ? 1.626 -7.350 0.022 1.00 95.12 93 LYS A C 1
ATOM 703 O O . LYS A 1 93 ? 0.783 -6.455 -0.049 1.00 95.12 93 LYS A O 1
ATOM 708 N N . ASP A 1 94 ? 1.454 -8.445 0.753 1.00 96.12 94 ASP A N 1
ATOM 709 C CA . ASP A 1 94 ? 0.222 -8.687 1.505 1.00 96.12 94 ASP A CA 1
ATOM 710 C C . ASP A 1 94 ? 0.039 -7.661 2.623 1.00 96.12 94 ASP A C 1
ATOM 712 O O . ASP A 1 94 ? -1.073 -7.200 2.868 1.00 96.12 94 ASP A O 1
ATOM 716 N N . VAL A 1 95 ? 1.130 -7.231 3.261 1.00 96.81 95 VAL A N 1
ATOM 717 C CA . VAL A 1 95 ? 1.078 -6.206 4.307 1.00 96.81 95 VAL A CA 1
ATOM 718 C C . VAL A 1 95 ? 0.701 -4.843 3.726 1.00 96.81 95 VAL A C 1
ATOM 720 O O . VAL A 1 95 ? -0.163 -4.173 4.288 1.00 96.81 95 VAL A O 1
ATOM 723 N N . ILE A 1 96 ? 1.278 -4.461 2.581 1.00 95.62 96 ILE A N 1
ATOM 724 C CA . ILE A 1 96 ? 0.930 -3.224 1.861 1.00 95.62 96 ILE A CA 1
ATOM 725 C C . ILE A 1 96 ? -0.566 -3.204 1.519 1.00 95.62 96 ILE A C 1
ATOM 727 O O . ILE A 1 96 ? -1.259 -2.230 1.807 1.00 95.62 96 ILE A O 1
ATOM 731 N N . LYS A 1 97 ? -1.091 -4.299 0.957 1.00 95.56 97 LYS A N 1
ATOM 732 C CA . LYS A 1 97 ? -2.515 -4.388 0.612 1.00 95.56 97 LYS A CA 1
ATOM 733 C C . LYS A 1 97 ? -3.404 -4.266 1.843 1.00 95.56 97 LYS A C 1
ATOM 735 O O . LYS A 1 97 ? -4.358 -3.497 1.813 1.00 95.56 97 LYS A O 1
ATOM 740 N N . LYS A 1 98 ? -3.082 -4.967 2.928 1.00 96.38 98 LYS A N 1
ATOM 741 C CA . LYS A 1 98 ? -3.837 -4.895 4.188 1.00 96.38 98 LYS A CA 1
ATOM 742 C C . LYS A 1 98 ? -3.863 -3.488 4.788 1.00 96.38 98 LYS A C 1
ATOM 744 O O . LYS A 1 98 ? -4.891 -3.072 5.316 1.00 96.38 98 LYS A O 1
ATOM 749 N N . LEU A 1 99 ? -2.771 -2.732 4.653 1.00 95.38 99 LEU A N 1
ATOM 750 C CA . LEU A 1 99 ? -2.718 -1.317 5.038 1.00 95.38 99 LEU A CA 1
ATOM 751 C C . LEU A 1 99 ? -3.704 -0.465 4.224 1.00 95.38 99 LEU A C 1
ATOM 753 O O . LEU A 1 99 ? -4.417 0.352 4.802 1.00 95.38 99 LEU A O 1
ATOM 757 N N . TRP A 1 100 ? -3.805 -0.685 2.909 1.00 93.94 100 TRP A N 1
ATOM 758 C CA . TRP A 1 100 ? -4.759 0.035 2.053 1.00 93.94 100 TRP A CA 1
ATOM 759 C C . TRP A 1 100 ? -6.228 -0.346 2.284 1.00 93.94 100 TRP A C 1
ATOM 761 O O . TRP A 1 100 ? -7.109 0.480 2.050 1.00 93.94 100 TRP A O 1
ATOM 771 N N . HIS A 1 101 ? -6.484 -1.563 2.769 1.00 92.81 101 HIS A N 1
ATOM 772 C CA 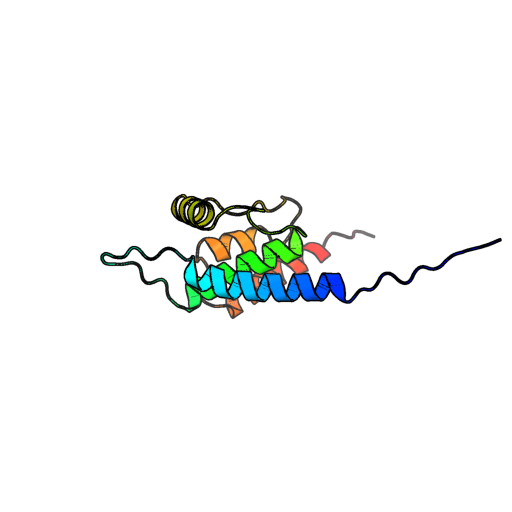. HIS A 1 101 ? -7.825 -2.062 3.098 1.00 92.81 101 HIS A CA 1
ATOM 773 C C . HIS A 1 101 ? -8.225 -1.827 4.563 1.00 92.81 101 HIS A C 1
ATOM 775 O O . HIS A 1 101 ? -9.298 -2.264 4.972 1.00 92.81 101 HIS A O 1
ATOM 781 N N . PHE A 1 102 ? -7.400 -1.120 5.345 1.00 90.62 102 PHE A N 1
ATOM 782 C CA . PHE A 1 102 ? -7.662 -0.813 6.757 1.00 90.62 102 PHE A CA 1
ATOM 783 C C . PHE A 1 102 ? -7.817 -2.066 7.640 1.00 90.62 102 PHE A C 1
ATOM 785 O O . PHE A 1 102 ? -8.571 -2.071 8.608 1.00 90.62 102 PHE A O 1
ATOM 792 N N . GLU A 1 103 ? -7.088 -3.139 7.323 1.00 94.12 103 GLU A N 1
ATOM 793 C CA . GLU A 1 103 ? -7.130 -4.395 8.091 1.00 94.12 103 GLU A CA 1
ATOM 794 C C . GLU A 1 103 ? -6.293 -4.353 9.379 1.00 94.12 103 GLU A C 1
ATOM 796 O O . GLU A 1 103 ? -6.354 -5.283 10.178 1.00 94.12 103 GLU A O 1
ATOM 801 N N . TYR A 1 104 ? -5.526 -3.282 9.594 1.00 93.12 104 TYR A N 1
ATOM 802 C CA . TYR A 1 104 ? -4.757 -3.064 10.816 1.00 93.12 104 TYR A CA 1
ATOM 803 C C . TYR A 1 104 ? -5.384 -1.961 11.657 1.00 93.12 104 TYR A C 1
ATOM 805 O O . TYR A 1 104 ? -5.799 -0.925 11.143 1.00 93.12 104 TYR A O 1
ATOM 813 N N . SER A 1 105 ? -5.391 -2.159 12.972 1.00 90.50 105 SER A N 1
ATOM 814 C CA . SER A 1 105 ? -5.920 -1.175 13.923 1.00 90.50 105 SER A CA 1
ATOM 815 C C . SER A 1 105 ? -4.837 -0.241 14.471 1.00 90.50 105 SER A C 1
ATOM 817 O O . SER A 1 105 ? -5.144 0.743 15.144 1.00 90.50 105 SER A O 1
ATOM 819 N N . SER A 1 106 ? -3.557 -0.550 14.231 1.00 90.75 106 SER A N 1
ATOM 820 C CA . SER A 1 106 ? -2.429 0.245 14.722 1.00 90.75 106 SER A CA 1
ATOM 821 C C . SER A 1 106 ? -1.167 0.076 13.874 1.00 90.75 106 SER A C 1
ATOM 823 O O . SER A 1 106 ? -0.965 -0.944 13.217 1.00 90.75 106 SER A O 1
ATOM 825 N N . ALA A 1 107 ? -0.262 1.055 13.955 1.00 89.12 107 ALA A N 1
ATOM 826 C CA . ALA A 1 107 ? 1.054 0.960 13.323 1.00 89.12 107 ALA A CA 1
ATOM 827 C C . ALA A 1 107 ? 1.902 -0.186 13.906 1.00 89.12 107 ALA A C 1
ATOM 829 O O . ALA A 1 107 ? 2.687 -0.799 13.189 1.00 89.12 107 ALA A O 1
ATOM 830 N N . GLN A 1 108 ? 1.729 -0.501 15.194 1.00 93.50 108 GLN A N 1
ATOM 831 C CA . GLN A 1 108 ? 2.463 -1.579 15.857 1.00 93.50 108 GLN A CA 1
ATOM 832 C C . GLN A 1 108 ? 2.120 -2.948 15.254 1.00 93.50 108 GLN A C 1
ATOM 834 O O . GLN A 1 108 ? 3.017 -3.739 14.972 1.00 93.50 108 GLN A O 1
ATOM 839 N N . GLU A 1 109 ? 0.837 -3.190 14.992 1.00 95.69 109 GLU A N 1
ATOM 840 C CA . GLU A 1 109 ? 0.356 -4.409 14.338 1.00 95.69 109 GLU A CA 1
ATOM 841 C C . GLU A 1 109 ? 0.940 -4.556 12.923 1.00 95.69 109 GLU A C 1
ATOM 843 O O . GLU A 1 109 ? 1.448 -5.616 12.556 1.00 95.69 109 GLU A O 1
ATOM 848 N N . ALA A 1 110 ? 0.970 -3.461 12.156 1.00 93.62 110 ALA A N 1
ATOM 849 C CA . ALA A 1 110 ? 1.596 -3.440 10.837 1.00 93.62 110 ALA A CA 1
ATOM 850 C C . ALA A 1 110 ? 3.108 -3.730 10.903 1.00 93.62 110 ALA A C 1
ATOM 852 O O . ALA A 1 110 ? 3.630 -4.481 10.082 1.00 93.62 110 ALA A O 1
ATOM 853 N N . VAL A 1 111 ? 3.820 -3.184 11.897 1.00 94.12 111 VAL A N 1
ATOM 854 C CA . VAL A 1 111 ? 5.252 -3.456 12.116 1.00 94.12 111 VAL A CA 1
ATOM 855 C C . VAL A 1 111 ? 5.504 -4.929 12.437 1.00 94.12 111 VAL A C 1
ATOM 857 O O . VAL A 1 111 ? 6.475 -5.506 11.945 1.00 94.12 111 VAL A O 1
ATOM 860 N N . GLU A 1 112 ? 4.654 -5.554 13.247 1.00 95.75 112 GLU A N 1
ATOM 861 C CA . GLU A 1 112 ? 4.760 -6.981 13.562 1.00 95.75 112 GLU A CA 1
ATOM 862 C C . GLU A 1 112 ? 4.530 -7.848 12.321 1.00 95.75 112 GLU A C 1
ATOM 864 O O . GLU A 1 112 ? 5.333 -8.741 12.047 1.00 95.75 112 GLU A O 1
ATOM 869 N N . ALA A 1 113 ? 3.521 -7.521 11.510 1.00 95.56 113 ALA A N 1
ATOM 870 C CA . ALA A 1 113 ? 3.272 -8.199 10.242 1.00 95.56 113 ALA A CA 1
ATOM 871 C C . ALA A 1 113 ? 4.446 -8.052 9.256 1.00 95.56 113 ALA A C 1
ATOM 873 O O . ALA A 1 113 ? 4.863 -9.037 8.644 1.00 95.56 113 ALA A O 1
ATOM 874 N N . LEU A 1 114 ? 5.029 -6.850 9.145 1.00 94.44 114 LEU A N 1
ATOM 875 C CA . LEU A 1 114 ? 6.227 -6.606 8.331 1.00 94.44 114 LEU A CA 1
ATOM 876 C C . LEU A 1 114 ? 7.410 -7.454 8.800 1.00 94.44 114 LEU A C 1
ATOM 878 O O . LEU A 1 114 ? 8.108 -8.043 7.978 1.00 94.44 114 LEU A O 1
ATOM 882 N N . ARG A 1 115 ? 7.642 -7.541 10.116 1.00 94.19 115 ARG A N 1
ATOM 883 C CA . ARG A 1 115 ? 8.725 -8.365 10.671 1.00 94.19 115 ARG A CA 1
ATOM 884 C C . ARG A 1 115 ? 8.548 -9.831 10.307 1.00 94.19 115 ARG A C 1
ATOM 886 O O . ARG A 1 115 ? 9.505 -10.432 9.833 1.00 94.19 115 ARG A O 1
ATOM 893 N N . THR A 1 116 ? 7.353 -10.386 10.489 1.00 93.94 116 THR A N 1
ATOM 894 C CA . THR A 1 116 ? 7.078 -11.786 10.138 1.00 93.94 116 THR A CA 1
ATOM 895 C C . THR A 1 116 ? 7.306 -12.037 8.648 1.00 93.94 116 THR A C 1
ATOM 897 O O . THR A 1 116 ? 8.083 -12.921 8.296 1.00 93.94 116 THR A O 1
ATOM 900 N N . ALA A 1 117 ? 6.740 -11.194 7.777 1.00 91.12 117 ALA A N 1
ATOM 901 C CA . ALA A 1 117 ? 6.888 -11.326 6.326 1.00 91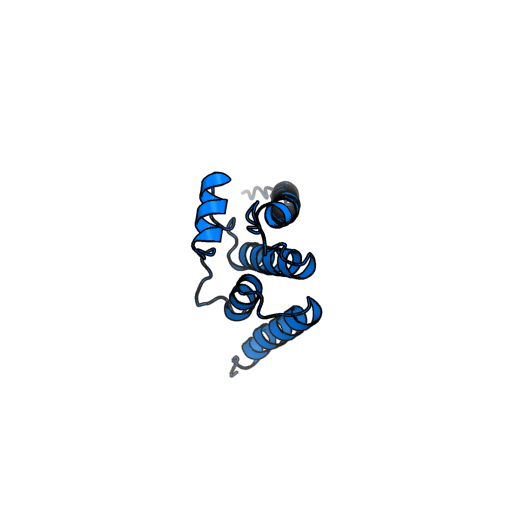.12 117 ALA A CA 1
ATOM 902 C C . ALA A 1 117 ? 8.361 -11.299 5.865 1.00 91.12 117 ALA A C 1
ATOM 904 O O . ALA A 1 117 ? 8.770 -12.049 4.978 1.00 91.12 117 ALA A O 1
ATOM 905 N N . LEU A 1 118 ? 9.189 -10.462 6.498 1.00 89.12 118 LEU A N 1
ATOM 906 C CA . LEU A 1 118 ? 10.615 -10.365 6.183 1.00 89.12 118 LEU A CA 1
ATOM 907 C C . LEU A 1 118 ? 11.443 -11.522 6.768 1.00 89.12 118 LEU A C 1
ATOM 909 O O . LEU A 1 118 ? 12.432 -11.927 6.160 1.00 89.12 118 LEU A O 1
ATOM 913 N N . ILE A 1 119 ? 11.063 -12.070 7.926 1.00 86.81 119 ILE A N 1
ATOM 914 C CA . ILE A 1 119 ? 11.783 -13.179 8.575 1.00 86.81 119 ILE A CA 1
ATOM 915 C C . ILE A 1 119 ? 11.531 -14.505 7.851 1.00 86.81 119 ILE A C 1
ATOM 917 O O . ILE A 1 119 ? 12.482 -15.267 7.657 1.00 86.81 119 ILE A O 1
ATOM 921 N N . ASP A 1 120 ? 10.311 -14.753 7.370 1.00 67.50 120 ASP A N 1
ATOM 922 C CA . ASP A 1 120 ? 9.959 -15.977 6.631 1.00 67.50 120 ASP A CA 1
ATOM 923 C C . ASP A 1 120 ? 10.767 -16.137 5.326 1.00 67.50 120 ASP A C 1
ATOM 925 O O . ASP A 1 120 ? 10.956 -17.241 4.818 1.00 67.50 120 ASP A O 1
ATOM 929 N N . THR A 1 121 ? 11.361 -15.046 4.836 1.00 59.44 121 THR A N 1
ATOM 930 C CA . THR A 1 121 ? 12.284 -15.042 3.691 1.00 59.44 121 THR A CA 1
ATOM 931 C C . THR A 1 121 ? 13.632 -15.719 4.004 1.00 59.44 121 THR A C 1
ATOM 933 O O . THR A 1 121 ? 14.313 -16.220 3.109 1.00 59.44 121 THR A O 1
ATOM 936 N N . SER A 1 122 ? 14.050 -15.755 5.274 1.00 55.12 122 SER A N 1
ATOM 937 C CA . SER A 1 122 ? 15.381 -16.239 5.683 1.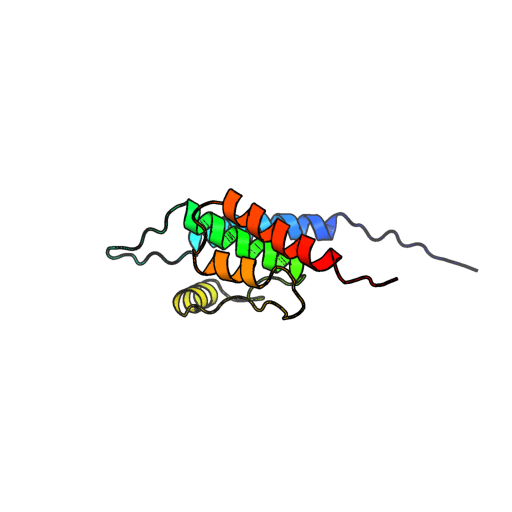00 55.12 122 SER A CA 1
ATOM 938 C C . SER A 1 122 ? 15.500 -17.766 5.812 1.00 55.12 122 SER A C 1
ATOM 940 O O . SER A 1 122 ? 16.605 -18.281 5.972 1.00 55.12 122 SER A O 1
ATOM 942 N N . GLY A 1 123 ? 14.395 -18.510 5.680 1.00 50.78 123 GLY A N 1
ATOM 943 C CA . GLY A 1 123 ? 14.377 -19.978 5.759 1.00 50.78 123 GLY A CA 1
ATOM 944 C C . GLY A 1 123 ? 14.753 -20.721 4.467 1.00 50.78 123 GLY A C 1
ATOM 945 O O . GLY A 1 123 ? 14.748 -21.949 4.458 1.00 50.78 123 GLY A O 1
ATOM 946 N N . GLY A 1 124 ? 15.057 -20.007 3.376 1.00 46.94 124 GLY A N 1
ATOM 947 C CA . GLY A 1 124 ? 15.223 -20.574 2.029 1.00 46.94 124 GLY A CA 1
ATOM 948 C C . GLY A 1 124 ? 16.658 -20.723 1.510 1.00 46.94 124 GLY A C 1
ATOM 949 O O . GLY A 1 124 ? 16.829 -20.951 0.315 1.00 46.94 124 GLY A O 1
ATOM 950 N N . VAL A 1 125 ? 17.693 -20.586 2.345 1.00 48.59 125 VAL A N 1
ATOM 951 C CA . VAL A 1 125 ? 19.075 -20.909 1.939 1.00 48.59 125 VAL A CA 1
ATOM 952 C C . VAL A 1 125 ? 19.437 -22.285 2.489 1.00 48.59 125 VAL A C 1
ATOM 954 O O . VAL A 1 125 ? 19.994 -22.417 3.576 1.00 48.59 125 VAL A O 1
ATOM 957 N N . CYS A 1 126 ? 19.095 -23.329 1.734 1.00 44.91 126 CYS A N 1
ATOM 958 C CA . CYS A 1 126 ? 19.746 -24.624 1.894 1.00 44.91 126 CYS A CA 1
ATOM 959 C C . CYS A 1 126 ? 21.180 -24.494 1.355 1.00 44.91 126 CYS A C 1
ATOM 961 O O . CYS A 1 126 ? 21.367 -24.202 0.174 1.00 44.91 126 CYS A O 1
ATOM 963 N N . VAL A 1 127 ? 22.156 -24.648 2.253 1.00 44.47 127 VAL A N 1
ATOM 964 C CA . VAL A 1 127 ? 23.598 -24.738 1.961 1.00 44.47 127 VAL A CA 1
ATOM 965 C C . VAL A 1 127 ? 23.922 -26.049 1.253 1.00 44.47 127 VAL A C 1
ATOM 967 O O . VAL A 1 127 ? 23.288 -27.068 1.615 1.00 44.47 127 VAL A O 1
#